Protein AF-A0A7L4RKX1-F1 (afdb_monomer_lite)

Radius of gyration: 16.9 Å; chains: 1; bounding box: 44×22×40 Å

Sequence (62 aa):
MADFDIASYVSRIEANRSVKDALMQSLKTRRPPYRISVTDLLNLKQAYFKRKYPEITPSLEK

Secondary structure (DSSP, 8-state):
-----HHHHHHT----HHHHHHHHHHHHSPPPPSPPPHHHHH-HHHHHHHHH-TT-PPP---

Foldseek 3Di:
DDPPDPCVVLVPPPDDPVVSVVVVVVVVPDQQDPDDDPVCVVPVPVVVCCRVCVVDDPDPDD

Structure (mmCIF, N/CA/C/O backbone):
data_AF-A0A7L4RKX1-F1
#
_entry.id   AF-A0A7L4RKX1-F1
#
loop_
_atom_site.group_PDB
_atom_site.id
_atom_site.type_symbol
_atom_site.label_atom_id
_atom_site.label_alt_id
_atom_site.label_comp_id
_atom_site.label_asym_id
_atom_site.label_entity_id
_atom_site.label_seq_id
_atom_site.pdbx_PDB_ins_code
_atom_site.Cartn_x
_atom_site.Cartn_y
_atom_site.Cartn_z
_atom_site.occupancy
_atom_site.B_iso_or_equiv
_atom_site.auth_seq_id
_atom_site.auth_comp_id
_atom_site.auth_asym_id
_atom_site.auth_atom_id
_atom_site.pdbx_PDB_model_num
ATOM 1 N N . MET A 1 1 ? 14.083 16.428 2.111 1.00 39.88 1 MET A N 1
ATOM 2 C CA . MET A 1 1 ? 14.245 14.994 1.791 1.00 39.88 1 MET A CA 1
ATOM 3 C C . MET A 1 1 ? 14.260 14.901 0.280 1.00 39.88 1 MET A C 1
ATOM 5 O O . MET A 1 1 ? 13.322 15.397 -0.321 1.00 39.88 1 MET A O 1
ATOM 9 N N . ALA A 1 2 ? 15.352 14.430 -0.322 1.00 52.66 2 ALA A N 1
ATOM 10 C CA . ALA A 1 2 ? 15.446 14.325 -1.775 1.00 52.66 2 ALA A CA 1
ATOM 11 C C . ALA A 1 2 ? 14.431 13.285 -2.267 1.00 52.66 2 ALA A C 1
ATOM 13 O O . ALA A 1 2 ? 14.419 12.165 -1.752 1.00 52.66 2 ALA A O 1
ATOM 14 N N . ASP A 1 3 ? 13.573 13.667 -3.214 1.00 64.88 3 ASP A N 1
ATOM 15 C CA . ASP A 1 3 ? 12.652 12.742 -3.870 1.00 64.88 3 ASP A CA 1
ATOM 16 C C . ASP A 1 3 ? 13.474 11.684 -4.607 1.00 64.88 3 ASP A C 1
ATOM 18 O O . ASP A 1 3 ? 14.120 11.942 -5.623 1.00 64.88 3 ASP A O 1
ATOM 22 N N . PHE A 1 4 ? 13.509 10.483 -4.038 1.00 66.56 4 PHE A N 1
ATOM 23 C CA . PHE A 1 4 ? 14.183 9.346 -4.637 1.00 66.56 4 PHE A CA 1
ATOM 24 C C . PHE A 1 4 ? 13.287 8.763 -5.733 1.00 66.56 4 PHE A C 1
ATOM 26 O O . PHE A 1 4 ? 12.402 7.949 -5.462 1.00 66.56 4 PHE A O 1
ATOM 33 N N . ASP A 1 5 ? 13.503 9.202 -6.974 1.00 67.88 5 ASP A N 1
ATOM 34 C CA . ASP A 1 5 ? 12.768 8.701 -8.134 1.00 67.88 5 ASP A CA 1
ATOM 35 C C . ASP A 1 5 ? 13.436 7.459 -8.742 1.00 67.88 5 ASP A C 1
ATOM 37 O O . ASP A 1 5 ? 14.352 7.536 -9.564 1.00 67.88 5 ASP A O 1
ATOM 41 N N . ILE A 1 6 ? 12.923 6.293 -8.354 1.00 71.38 6 ILE A N 1
ATOM 42 C CA . ILE A 1 6 ? 13.336 4.976 -8.859 1.00 71.38 6 ILE A CA 1
ATOM 43 C C . ILE A 1 6 ? 13.065 4.833 -10.365 1.00 71.38 6 ILE A C 1
ATOM 45 O O . ILE A 1 6 ? 13.787 4.098 -11.045 1.00 71.38 6 ILE A O 1
ATOM 49 N N . ALA A 1 7 ? 12.061 5.531 -10.912 1.00 69.62 7 ALA A N 1
ATOM 50 C CA . ALA A 1 7 ? 11.695 5.395 -12.320 1.00 69.62 7 ALA A CA 1
ATOM 51 C C . ALA A 1 7 ? 12.826 5.871 -13.242 1.00 69.62 7 ALA A C 1
ATOM 53 O O . ALA A 1 7 ? 13.123 5.212 -14.242 1.00 69.62 7 ALA A O 1
ATOM 54 N N . SER A 1 8 ? 13.514 6.954 -12.869 1.00 70.00 8 SER A N 1
ATOM 55 C CA . SER A 1 8 ? 14.675 7.466 -13.604 1.00 70.00 8 SER A CA 1
ATOM 56 C C . SER A 1 8 ? 15.801 6.427 -13.742 1.00 70.00 8 SER A C 1
ATOM 58 O O . SER A 1 8 ? 16.370 6.280 -14.826 1.00 70.00 8 SER A O 1
ATOM 60 N N . TYR A 1 9 ? 16.058 5.630 -12.701 1.00 67.00 9 TYR A N 1
ATOM 61 C CA . TYR A 1 9 ? 17.088 4.585 -12.697 1.00 67.00 9 TYR A CA 1
ATOM 62 C C . TYR A 1 9 ? 16.675 3.353 -13.497 1.00 67.00 9 TYR A C 1
ATOM 64 O O . TYR A 1 9 ? 17.447 2.854 -14.313 1.00 67.00 9 TYR A O 1
ATOM 72 N N . VAL A 1 10 ? 15.440 2.886 -13.310 1.00 67.69 10 VAL A N 1
ATOM 73 C CA . VAL A 1 10 ? 14.932 1.688 -13.996 1.00 67.69 10 VAL A CA 1
ATOM 74 C C . VAL A 1 10 ? 14.723 1.945 -15.491 1.00 67.69 10 VAL A C 1
ATOM 76 O O . VAL A 1 10 ? 14.898 1.038 -16.302 1.00 67.69 10 VAL A O 1
ATOM 79 N N . SER A 1 11 ? 14.431 3.188 -15.892 1.00 64.88 11 SER A N 1
ATOM 80 C CA . SER A 1 11 ? 14.266 3.557 -17.305 1.00 64.88 11 SER A CA 1
ATOM 81 C C . SER A 1 11 ? 15.516 3.302 -18.158 1.00 64.88 11 SER A C 1
ATOM 83 O O . SER A 1 11 ? 15.378 3.003 -19.350 1.00 64.88 11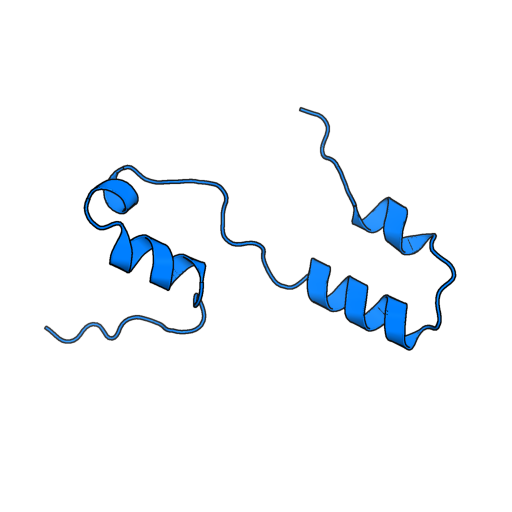 SER A O 1
ATOM 85 N N . ARG A 1 12 ? 16.700 3.386 -17.531 1.00 65.56 12 ARG A N 1
ATOM 86 C CA . ARG A 1 12 ? 18.028 3.203 -18.136 1.00 65.56 12 ARG A CA 1
ATOM 87 C C . ARG A 1 12 ? 18.500 1.750 -18.141 1.00 65.56 12 ARG A C 1
ATOM 89 O O . ARG A 1 12 ? 19.528 1.462 -18.740 1.00 65.56 12 ARG A O 1
ATOM 96 N N . ILE A 1 13 ? 17.782 0.842 -17.478 1.00 66.50 13 ILE A N 1
ATOM 97 C CA . ILE A 1 13 ? 18.099 -0.584 -17.517 1.00 66.50 13 ILE A CA 1
ATOM 98 C C . ILE A 1 13 ? 17.668 -1.111 -18.889 1.00 66.50 13 ILE A C 1
ATOM 100 O O . ILE A 1 13 ? 16.474 -1.196 -19.193 1.00 66.50 13 ILE A O 1
ATOM 104 N N . GLU A 1 14 ? 18.642 -1.456 -19.727 1.00 62.03 14 GLU A N 1
ATOM 105 C CA . GLU A 1 14 ? 18.417 -2.185 -20.975 1.00 62.03 14 GLU A CA 1
ATOM 106 C C . GLU A 1 14 ? 18.080 -3.645 -20.651 1.00 62.03 14 GLU A C 1
ATOM 108 O O . GLU A 1 14 ? 18.927 -4.531 -20.622 1.00 62.03 14 GLU A O 1
ATOM 113 N N . ALA A 1 15 ? 16.811 -3.885 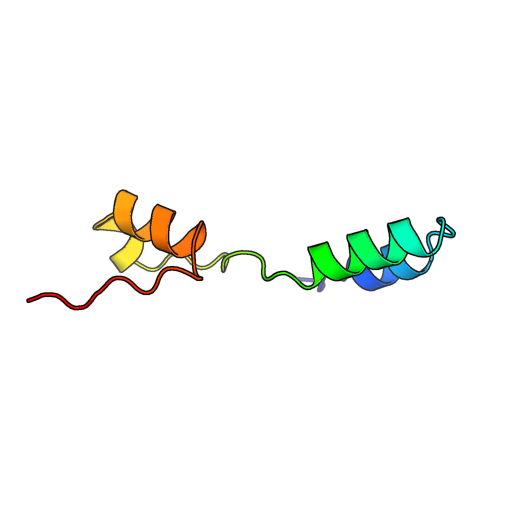-20.337 1.00 63.38 15 ALA A N 1
ATOM 114 C CA . ALA A 1 15 ? 16.232 -5.216 -20.215 1.00 63.38 15 ALA A CA 1
ATOM 115 C C . ALA A 1 15 ? 15.297 -5.488 -21.403 1.00 63.38 15 ALA A C 1
ATOM 117 O O . ALA A 1 15 ? 14.812 -4.558 -22.054 1.00 63.38 15 ALA A O 1
ATOM 118 N N . ASN A 1 16 ? 14.986 -6.766 -21.650 1.00 72.62 16 ASN A N 1
ATOM 119 C CA . ASN A 1 16 ? 13.928 -7.168 -22.581 1.00 72.62 16 ASN A CA 1
ATOM 120 C C . ASN A 1 16 ? 12.671 -6.313 -22.358 1.00 72.62 16 ASN A C 1
ATOM 122 O O . ASN A 1 16 ? 12.214 -6.175 -21.221 1.00 72.62 16 ASN A O 1
ATOM 126 N N . ARG A 1 17 ? 12.092 -5.765 -23.437 1.00 69.12 17 ARG A N 1
ATOM 127 C CA . ARG A 1 17 ? 10.954 -4.824 -23.391 1.00 69.12 17 ARG A CA 1
ATOM 128 C C . ARG A 1 17 ? 9.819 -5.302 -22.472 1.00 69.12 17 ARG A C 1
ATOM 130 O O . ARG A 1 17 ? 9.316 -4.527 -21.672 1.00 69.12 17 ARG A O 1
ATOM 137 N N . SER A 1 18 ? 9.518 -6.601 -22.498 1.00 73.75 18 SER A N 1
ATOM 138 C CA . SER A 1 18 ? 8.518 -7.228 -21.624 1.00 73.75 18 SER A CA 1
ATOM 139 C C . SER A 1 18 ? 8.838 -7.117 -20.127 1.00 73.75 18 SER A C 1
ATOM 141 O O . SER A 1 18 ? 7.932 -6.933 -19.320 1.00 73.75 18 SER A O 1
ATOM 143 N N . VAL A 1 19 ? 10.110 -7.235 -19.739 1.00 73.38 19 VAL A N 1
ATOM 144 C CA . VAL A 1 19 ? 10.551 -7.119 -18.339 1.00 73.38 19 VAL A CA 1
ATOM 145 C C . VAL A 1 19 ? 10.473 -5.663 -17.888 1.00 73.38 19 VAL A C 1
ATOM 147 O O . VAL A 1 19 ? 10.012 -5.380 -16.784 1.00 73.38 19 VAL A O 1
ATOM 150 N N . LYS A 1 20 ? 10.856 -4.729 -18.767 1.00 74.62 20 LYS A N 1
ATOM 151 C CA . LYS A 1 20 ? 10.732 -3.288 -18.517 1.00 74.62 20 LYS A CA 1
ATOM 152 C C . LYS A 1 20 ? 9.274 -2.875 -18.316 1.00 74.62 20 LYS A C 1
ATOM 154 O O . LYS A 1 20 ? 8.978 -2.153 -17.367 1.00 74.62 20 LYS A O 1
ATOM 159 N N . ASP A 1 21 ? 8.368 -3.367 -19.155 1.00 75.38 21 ASP A N 1
ATOM 160 C CA . ASP A 1 21 ? 6.943 -3.044 -19.065 1.00 75.38 21 ASP A CA 1
ATOM 161 C C . ASP A 1 21 ? 6.314 -3.613 -17.782 1.00 75.38 21 ASP A C 1
ATOM 163 O O . ASP A 1 21 ? 5.610 -2.887 -17.076 1.00 75.38 21 ASP A O 1
ATOM 167 N N . ALA A 1 22 ? 6.650 -4.853 -17.407 1.00 77.69 22 ALA A N 1
ATOM 168 C CA . ALA A 1 22 ? 6.202 -5.458 -16.150 1.00 77.69 22 ALA A CA 1
ATOM 169 C C . ALA A 1 22 ? 6.701 -4.680 -14.915 1.00 77.69 22 ALA A C 1
ATOM 171 O O . ALA A 1 22 ? 5.928 -4.402 -13.993 1.00 77.69 22 ALA A O 1
ATOM 172 N N . LEU A 1 23 ? 7.973 -4.264 -14.910 1.00 74.56 23 LEU A N 1
ATOM 173 C CA . LEU A 1 23 ? 8.540 -3.447 -13.833 1.00 74.56 23 LEU A CA 1
ATOM 174 C C . LEU A 1 23 ? 7.875 -2.069 -13.759 1.00 74.56 23 LEU A C 1
ATOM 176 O O . LEU A 1 23 ? 7.465 -1.645 -12.678 1.00 74.56 23 LEU A O 1
ATOM 180 N N . MET A 1 24 ? 7.698 -1.391 -14.893 1.00 77.06 24 MET A N 1
ATOM 181 C CA . MET A 1 24 ? 7.016 -0.095 -14.950 1.00 77.06 24 MET A CA 1
ATOM 182 C C . MET A 1 24 ? 5.558 -0.190 -14.490 1.00 77.06 24 MET A C 1
ATOM 184 O O . MET A 1 24 ? 5.069 0.717 -13.815 1.00 77.06 24 MET A O 1
ATOM 188 N N . GLN A 1 25 ? 4.864 -1.284 -14.806 1.00 76.81 25 GLN A N 1
ATOM 189 C CA . GLN A 1 25 ? 3.506 -1.534 -14.327 1.00 76.81 25 GLN A CA 1
ATOM 190 C C . GLN A 1 25 ? 3.479 -1.746 -12.807 1.00 76.81 25 GLN A C 1
ATOM 192 O O . GLN A 1 25 ? 2.653 -1.136 -12.130 1.00 76.81 25 GLN A O 1
ATOM 197 N N . SER A 1 26 ? 4.430 -2.512 -12.262 1.00 70.06 26 SER A N 1
ATOM 198 C CA . SER A 1 26 ? 4.564 -2.746 -10.815 1.00 70.06 26 SER A CA 1
ATOM 199 C C . SER A 1 26 ? 4.935 -1.483 -10.016 1.00 70.06 26 SER A C 1
ATOM 201 O O . SER A 1 26 ? 4.512 -1.308 -8.874 1.00 70.06 26 SER A O 1
ATOM 203 N N . LEU A 1 27 ? 5.688 -0.561 -10.626 1.00 70.12 27 LEU A N 1
ATOM 204 C CA . LEU A 1 27 ? 6.006 0.743 -10.038 1.00 70.12 27 LEU A CA 1
ATOM 205 C C . LEU A 1 27 ? 4.803 1.696 -10.072 1.00 70.12 27 LEU A C 1
ATOM 207 O O . LEU A 1 27 ? 4.644 2.508 -9.163 1.00 70.12 27 LEU A O 1
ATOM 211 N N . LYS A 1 28 ? 3.950 1.596 -11.101 1.00 69.31 28 LYS A N 1
ATOM 212 C CA . LYS A 1 28 ? 2.705 2.374 -11.207 1.00 69.31 28 LYS A CA 1
ATOM 213 C C . LYS A 1 28 ? 1.611 1.872 -10.267 1.00 69.31 28 LYS A C 1
ATOM 215 O O . LYS A 1 28 ? 0.800 2.682 -9.815 1.00 69.31 28 LYS A O 1
ATOM 220 N N . THR A 1 29 ? 1.558 0.570 -9.971 1.00 66.06 29 THR A N 1
ATOM 221 C CA . THR A 1 29 ? 0.615 0.034 -8.983 1.00 66.06 29 THR A CA 1
ATOM 222 C C . THR A 1 29 ? 0.919 0.645 -7.619 1.00 66.06 29 THR A C 1
ATOM 224 O O . THR A 1 29 ? 1.989 0.445 -7.047 1.00 66.06 29 THR A O 1
ATOM 227 N N . ARG A 1 30 ? -0.020 1.474 -7.151 1.00 59.59 30 ARG A N 1
ATOM 228 C CA . ARG A 1 30 ? 0.110 2.332 -5.971 1.00 59.59 30 ARG A CA 1
ATOM 229 C C . ARG A 1 30 ? 0.670 1.556 -4.783 1.00 59.59 30 ARG A C 1
ATOM 231 O O . ARG A 1 30 ? 0.048 0.615 -4.298 1.00 59.59 30 ARG A O 1
ATOM 238 N N . ARG A 1 31 ? 1.801 2.020 -4.247 1.00 65.56 31 ARG A N 1
ATOM 239 C CA . ARG A 1 31 ? 2.206 1.642 -2.891 1.00 65.56 31 ARG A CA 1
ATOM 240 C C . ARG A 1 31 ? 1.124 2.112 -1.914 1.00 65.56 31 ARG A C 1
ATOM 242 O O . ARG A 1 31 ? 0.638 3.238 -2.067 1.00 65.56 31 ARG A O 1
ATOM 249 N N . PRO A 1 32 ? 0.742 1.293 -0.920 1.00 65.31 32 PRO A N 1
ATOM 250 C CA . PRO A 1 32 ? -0.157 1.755 0.122 1.00 65.31 32 PRO A CA 1
ATOM 251 C C . PRO A 1 32 ? 0.449 2.994 0.797 1.00 65.31 32 PRO A C 1
ATOM 253 O O . PRO A 1 32 ? 1.669 3.061 0.981 1.00 65.31 32 PRO A O 1
ATOM 256 N N . PRO A 1 33 ? -0.373 4.000 1.131 1.00 67.94 33 PRO A N 1
ATOM 257 C CA . PRO A 1 33 ? 0.120 5.248 1.689 1.00 67.94 33 PRO A CA 1
ATOM 258 C C . PRO A 1 33 ? 0.918 4.991 2.974 1.00 67.94 33 PRO A C 1
ATOM 260 O O . PRO A 1 33 ? 0.460 4.298 3.879 1.00 67.94 33 PRO A O 1
ATOM 263 N N . TYR A 1 34 ? 2.103 5.602 3.074 1.00 68.12 34 TYR A N 1
ATOM 264 C CA . TYR A 1 34 ? 2.975 5.524 4.257 1.00 68.12 34 TYR A CA 1
ATOM 265 C C . TYR A 1 34 ? 2.427 6.288 5.477 1.00 68.12 34 TYR A C 1
ATOM 267 O O . TYR A 1 34 ? 3.038 6.278 6.542 1.00 68.12 34 TYR A O 1
ATOM 275 N N . ARG A 1 35 ? 1.280 6.964 5.345 1.00 78.00 35 ARG A N 1
ATOM 276 C CA . ARG A 1 35 ? 0.647 7.710 6.437 1.00 78.00 35 ARG A CA 1
ATOM 277 C C . ARG A 1 35 ? -0.217 6.777 7.277 1.00 78.00 35 ARG A C 1
ATOM 279 O O . ARG A 1 35 ? -1.149 6.170 6.764 1.00 78.00 35 ARG A O 1
ATOM 286 N N . ILE A 1 36 ? 0.099 6.682 8.566 1.00 80.25 36 ILE A N 1
ATOM 287 C CA . ILE A 1 36 ? -0.724 6.027 9.588 1.00 80.25 36 ILE A CA 1
ATOM 288 C C . ILE A 1 36 ? -1.553 7.115 10.268 1.00 80.25 36 ILE A C 1
ATOM 290 O O . ILE A 1 36 ? -0.983 8.050 10.829 1.00 80.25 36 ILE A O 1
ATOM 294 N N . SER A 1 37 ? -2.882 7.033 10.178 1.00 80.75 37 SER A N 1
ATOM 295 C CA . SER A 1 37 ? -3.765 7.918 10.943 1.00 80.75 37 SER A CA 1
ATOM 296 C C . SER A 1 37 ? -3.912 7.413 12.379 1.00 80.75 37 SER A C 1
ATOM 298 O O . SER A 1 37 ? -3.734 6.232 12.663 1.00 80.75 37 SER A O 1
ATOM 300 N N . VAL A 1 38 ? -4.317 8.290 13.298 1.00 85.12 38 VAL A N 1
ATOM 301 C CA . VAL A 1 38 ? -4.656 7.879 14.674 1.00 85.12 38 VAL A CA 1
ATOM 302 C C . VAL A 1 38 ? -5.795 6.848 14.676 1.00 85.12 38 VAL A C 1
ATOM 304 O O . VAL A 1 38 ? -5.800 5.925 15.482 1.00 85.12 38 VAL A O 1
ATOM 307 N N . THR A 1 39 ? -6.726 6.943 13.722 1.00 83.94 39 THR A N 1
ATOM 308 C CA . THR A 1 39 ? -7.818 5.973 13.557 1.00 83.94 39 THR A CA 1
ATOM 309 C C . THR A 1 39 ? -7.337 4.583 13.141 1.00 83.94 39 THR A C 1
ATOM 311 O O . THR A 1 39 ? -7.955 3.597 13.539 1.00 83.94 39 THR A O 1
ATOM 314 N N . ASP A 1 40 ? -6.220 4.476 12.411 1.00 81.94 40 ASP A N 1
ATOM 315 C CA . ASP A 1 40 ? -5.625 3.183 12.050 1.00 81.94 40 ASP A CA 1
ATOM 316 C C . ASP A 1 40 ? -5.107 2.429 13.291 1.00 81.94 40 ASP A C 1
ATOM 318 O O . ASP A 1 40 ? -5.075 1.198 13.298 1.00 81.94 40 ASP A O 1
ATOM 322 N N . LEU A 1 41 ? -4.734 3.154 14.354 1.00 86.12 41 LEU A N 1
ATOM 323 C CA . LEU A 1 41 ? -4.243 2.571 15.609 1.00 86.12 41 LEU A CA 1
ATOM 324 C C . LEU A 1 41 ? -5.368 1.964 16.455 1.00 86.12 41 LEU A C 1
ATOM 326 O O . LEU A 1 41 ? -5.129 1.022 17.204 1.00 86.12 41 LEU A O 1
ATOM 330 N N . LEU A 1 42 ? -6.593 2.479 16.319 1.00 89.25 42 LEU A N 1
ATOM 331 C CA . LEU A 1 42 ? -7.761 1.963 17.035 1.00 89.25 42 LEU A CA 1
ATOM 332 C C . LEU A 1 42 ? -8.207 0.598 16.498 1.00 89.25 42 LEU A C 1
ATOM 334 O O . LEU A 1 42 ? -8.752 -0.207 17.249 1.00 89.25 42 LEU A O 1
ATOM 338 N N . ASN A 1 43 ? -7.984 0.321 15.206 1.00 85.62 43 ASN A N 1
ATOM 339 C CA . ASN A 1 43 ? -8.375 -0.944 14.587 1.00 85.62 43 ASN A CA 1
ATOM 340 C C . ASN A 1 43 ? -7.332 -1.437 13.571 1.00 85.62 43 ASN A C 1
ATOM 342 O O . ASN A 1 43 ? -7.499 -1.333 12.351 1.00 85.62 43 ASN A O 1
ATOM 346 N N . LEU A 1 44 ? -6.259 -2.030 14.105 1.00 85.44 44 LEU A N 1
ATOM 347 C CA . LEU A 1 44 ? -5.105 -2.524 13.344 1.00 85.44 44 LEU A CA 1
ATOM 348 C C . LEU A 1 44 ? -5.494 -3.496 12.225 1.00 85.44 44 LEU A C 1
ATOM 350 O O . LEU A 1 44 ? -4.954 -3.427 11.120 1.00 85.44 44 LEU A O 1
ATOM 354 N N . LYS A 1 45 ? -6.454 -4.393 12.491 1.00 86.69 45 LYS A N 1
ATOM 355 C CA . LYS A 1 45 ? -6.910 -5.388 11.513 1.00 86.69 45 LYS A CA 1
ATOM 356 C C . LYS A 1 45 ? -7.556 -4.691 10.319 1.00 86.69 45 LYS A C 1
ATOM 358 O O . LYS A 1 45 ? -7.157 -4.926 9.181 1.00 86.69 45 LYS A O 1
ATOM 363 N N . GLN A 1 46 ? -8.509 -3.797 10.566 1.00 84.19 46 GLN A N 1
ATOM 364 C CA . GLN A 1 46 ? -9.196 -3.074 9.498 1.00 84.19 46 GLN A CA 1
ATOM 365 C C . GLN A 1 46 ? -8.234 -2.179 8.701 1.00 84.19 46 GLN A C 1
ATOM 367 O O . GLN A 1 46 ? -8.302 -2.155 7.471 1.00 84.19 46 GLN A O 1
ATOM 372 N N . ALA A 1 47 ? -7.308 -1.495 9.380 1.00 85.25 47 ALA A N 1
ATOM 373 C CA . ALA A 1 47 ? -6.283 -0.671 8.741 1.00 85.25 47 ALA A CA 1
ATOM 374 C C . ALA A 1 47 ? -5.357 -1.498 7.831 1.00 85.25 47 ALA A C 1
ATOM 376 O O . ALA A 1 47 ? -5.076 -1.100 6.697 1.00 85.25 47 ALA A O 1
ATOM 377 N N . TYR A 1 48 ? -4.934 -2.683 8.285 1.00 85.50 48 TYR A N 1
ATOM 378 C CA . TYR A 1 48 ? -4.133 -3.611 7.485 1.00 85.50 48 TYR A CA 1
ATOM 379 C C . TYR A 1 48 ? -4.867 -4.055 6.215 1.00 85.50 48 TYR A C 1
ATOM 381 O O . TYR A 1 48 ? -4.315 -3.957 5.117 1.00 85.50 48 TYR A O 1
ATOM 389 N N . PHE A 1 49 ? -6.121 -4.501 6.340 1.00 84.38 49 PHE A N 1
ATOM 390 C CA . PHE A 1 49 ? -6.899 -4.968 5.189 1.00 84.38 49 PHE A CA 1
ATOM 391 C C . PHE A 1 49 ? -7.179 -3.844 4.184 1.00 84.38 49 PHE A C 1
ATOM 393 O O . PHE A 1 49 ? -7.018 -4.072 2.987 1.00 84.38 49 PHE A O 1
ATOM 400 N N . LYS A 1 50 ? -7.475 -2.620 4.646 1.00 81.44 50 LYS A N 1
ATOM 401 C CA . LYS A 1 50 ? -7.626 -1.440 3.773 1.00 81.44 50 LYS A CA 1
ATOM 402 C C . LYS A 1 50 ? -6.359 -1.122 2.972 1.00 81.44 50 LYS A C 1
ATOM 404 O O . LYS A 1 50 ? -6.453 -0.700 1.824 1.00 81.44 50 LYS A O 1
ATOM 409 N N . ARG A 1 51 ? -5.171 -1.318 3.557 1.00 80.00 51 ARG A N 1
ATOM 410 C CA . ARG A 1 51 ? -3.886 -1.090 2.867 1.00 80.00 51 ARG A CA 1
ATOM 411 C C . ARG A 1 51 ? -3.533 -2.198 1.889 1.00 80.00 51 ARG A C 1
ATOM 413 O O . ARG A 1 51 ? -2.972 -1.917 0.837 1.00 80.00 51 ARG A O 1
ATOM 420 N N . LYS A 1 52 ? -3.812 -3.448 2.260 1.00 83.00 52 LYS A N 1
ATOM 421 C CA . LYS A 1 52 ? -3.463 -4.616 1.449 1.00 83.00 52 LYS A CA 1
ATOM 422 C C . LYS A 1 52 ? -4.414 -4.811 0.270 1.00 83.00 52 LYS A C 1
ATOM 424 O O . LYS A 1 52 ? -3.972 -5.258 -0.781 1.00 83.00 52 LYS A O 1
ATOM 429 N N . TYR A 1 53 ? -5.687 -4.458 0.442 1.00 80.25 53 TYR A N 1
ATOM 430 C CA . TYR A 1 53 ? -6.730 -4.652 -0.562 1.00 80.25 53 TYR A CA 1
ATOM 431 C C . TYR A 1 53 ? -7.577 -3.382 -0.735 1.00 80.25 53 TYR A C 1
ATOM 433 O O . TYR A 1 53 ? -8.747 -3.366 -0.357 1.00 80.25 53 TYR A O 1
ATOM 441 N N . PRO A 1 54 ? -7.008 -2.307 -1.309 1.00 70.88 54 PRO A N 1
ATOM 442 C CA . PRO 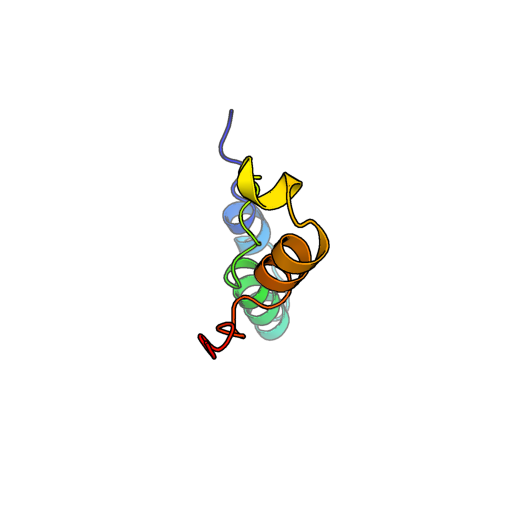A 1 54 ? -7.746 -1.065 -1.547 1.00 70.88 54 PRO A CA 1
ATOM 443 C C . PRO A 1 54 ? -8.887 -1.229 -2.567 1.00 70.88 54 PRO A C 1
ATOM 445 O O . PRO A 1 54 ? -9.806 -0.419 -2.579 1.00 70.88 54 PRO A O 1
ATOM 448 N N . GLU A 1 55 ? -8.836 -2.281 -3.391 1.00 75.00 55 GLU A N 1
ATOM 449 C CA . GLU A 1 55 ? -9.884 -2.681 -4.343 1.00 75.00 55 GLU A CA 1
ATOM 450 C C . GLU A 1 55 ? -11.191 -3.082 -3.633 1.00 75.00 55 GLU A C 1
ATOM 452 O O . GLU A 1 55 ? -12.284 -2.958 -4.184 1.00 75.00 55 GLU A O 1
ATOM 457 N N . ILE A 1 56 ? -11.085 -3.585 -2.397 1.00 69.44 56 ILE A N 1
ATOM 458 C CA . ILE A 1 56 ? -12.224 -4.068 -1.622 1.00 69.44 56 ILE A CA 1
ATOM 459 C C . ILE A 1 56 ? -12.798 -2.873 -0.865 1.00 69.44 56 ILE A C 1
ATOM 461 O O . ILE A 1 56 ? -12.324 -2.505 0.212 1.00 69.44 56 ILE A O 1
ATOM 465 N N . THR A 1 57 ? -13.829 -2.253 -1.436 1.00 61.16 57 THR A N 1
ATOM 466 C CA . THR A 1 57 ? -14.644 -1.284 -0.701 1.00 61.16 57 THR A CA 1
ATOM 467 C C . THR A 1 57 ? -15.386 -2.039 0.404 1.00 61.16 57 THR A C 1
ATOM 469 O O . THR A 1 57 ? -16.151 -2.954 0.099 1.00 61.16 57 THR A O 1
ATOM 472 N N . PRO A 1 58 ? -15.138 -1.743 1.697 1.00 62.28 58 PRO A N 1
ATOM 473 C CA . PRO A 1 58 ? -15.904 -2.384 2.756 1.00 62.28 58 PRO A CA 1
ATOM 474 C C . PRO A 1 58 ? -17.372 -2.015 2.542 1.00 62.28 58 PRO A C 1
ATOM 476 O O . PRO A 1 58 ? -17.688 -0.825 2.440 1.00 62.28 58 PRO A O 1
ATOM 479 N N . SER A 1 59 ? -18.247 -3.018 2.420 1.00 61.56 59 SER A N 1
ATOM 480 C CA . SER A 1 59 ? -19.677 -2.762 2.303 1.00 61.56 59 SER A CA 1
ATOM 481 C C . SER A 1 59 ? -20.124 -2.008 3.553 1.00 61.56 59 SER A C 1
ATOM 483 O O . SER A 1 59 ? -19.839 -2.401 4.685 1.00 61.56 59 SER A O 1
ATOM 485 N N . LEU A 1 60 ? -20.778 -0.868 3.344 1.00 59.56 60 LEU A N 1
ATOM 486 C CA . LEU A 1 60 ? -21.501 -0.156 4.392 1.00 59.56 60 LEU A CA 1
ATOM 487 C C . LEU A 1 60 ? -22.795 -0.930 4.667 1.00 59.56 60 LEU A C 1
ATOM 489 O O . LEU A 1 60 ? -23.881 -0.457 4.342 1.00 59.56 60 LEU A O 1
ATOM 493 N N . GLU A 1 61 ? -22.690 -2.145 5.195 1.00 54.66 61 GLU A N 1
ATOM 494 C CA . GLU A 1 61 ? -23.847 -2.797 5.800 1.00 54.66 61 GLU A CA 1
ATOM 495 C C . GLU A 1 61 ? -23.946 -2.346 7.260 1.00 54.66 61 GLU A C 1
ATOM 497 O O . GLU A 1 61 ? -22.966 -2.379 8.006 1.00 54.66 61 GLU A O 1
ATOM 502 N N . LYS A 1 62 ? -25.123 -1.791 7.567 1.00 43.88 62 LYS A N 1
ATOM 503 C CA . LYS A 1 62 ? -25.529 -1.156 8.826 1.00 43.88 62 LYS A CA 1
ATOM 504 C C . LYS A 1 62 ? -25.474 -2.101 10.016 1.00 43.88 62 LYS A C 1
ATOM 506 O O . LYS A 1 62 ? -25.920 -3.257 9.858 1.00 43.88 62 LYS A O 1
#

pLDDT: mean 71.8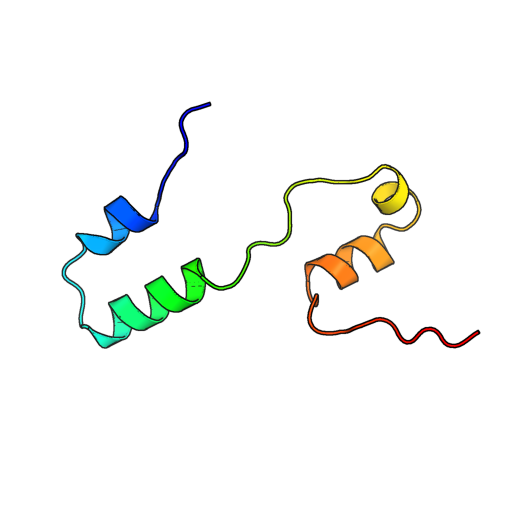1, std 10.28, range [39.88, 89.25]

=== Feature glossary ===
The record interleaves many kinds of information about one protein. Here is each kind framed as the question it answers.

Q: What known structures does this most resemble?
A: Structural nearest neighbors (via Foldseek easy-search vs the PDB). Reported per hit: target PDB id, E-value, and alignment TM-score. A TM-score above ~0.5 is the conventional threshold for 'same fold'.

Q: Where is each backbone atom in 3D?
A: The mmCIF table is the protein's shape written out atom by atom. For each backbone N, Cα, C, and carbonyl O, it records an (x, y, z) coordinate triple in Å plus the residue type, chain letter, and residue number.

Q: What are the backbone torsion angles?
A: The φ/ψ torsion pair specifies the backbone conformation at each residue. φ rotates about the N–Cα bond, ψ about the Cα–C bond. Steric clashes forbid most of the (φ, ψ) plane — the allowed regions (α-helix basin, β-sheet basin, left-handed helix) are the Ramachandran-allowed regions.

Q: Which residues are buried vs exposed?
A: Solvent-accessible surface area (SASA) is the area in Å² traced out by the centre of a 1.4 Å probe sphere (a water molecule) rolled over the protein's van der Waals surface (Shrake–Rupley / Lee–Richards construction). Buried residues have near-zero SASA; fully exposed residues can exceed 200 Å². The total SASA scales roughly with the number of surface residues.

Q: How confident is the AlphaFold model at each residue?
A: pLDDT is the predicted lDDT-Cα score: AlphaFold's confidence that the local environment of each residue (all inter-atomic distances within 15 Å) is correctly placed. It is a per-residue number between 0 and 100, with higher meaning more reliable.

Q: What does the local fold look like, residue by residue?
A: 3Di is Foldseek's structural alphabet. Each residue is assigned one of twenty discrete states based on how its Cα sits relative to its spatial (not sequential) neighbors. Aligning 3Di strings finds structural homologs roughly as well as full 3D superposition, but orders of magnitude faster.

Q: How big and how compact is the whole molecule?
A: Radius of gyration (Rg) is the root-mean-square distance of Cα atoms from their centroid — a single number for overall size and compactness. A globular domain of N residues has Rg ≈ 2.2·N^0.38 Å; an extended or disordered chain has a much larger Rg. The Cα contact count is the number of residue pairs whose Cα atoms are within 8 Å and are more than four positions apart in sequence — a standard proxy for tertiary packing density. The bounding box is the smallest axis-aligned box enclosing all Cα atoms.

Q: Wh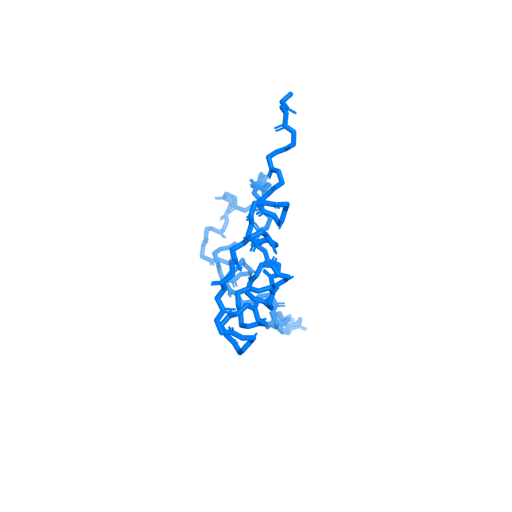ich residues are in helices, strands, or loops?
A: DSSP 8-state secondary structure assigns each residue one of H (α-helix), G (3₁₀-helix), I (π-helix), E (extended β-strand), B (isolated β-bridge), T (hydrogen-bonded turn), S (bend), or '-' (coil). The assignment is computed from backbone hydrogen-bond geometry via the Kabsch–Sander algorithm.

Q: How mobile is each atom in the crystal?
A: Crystallographic B-factors measure how much each atom's electron density is smeared out, in Å². They rise in mobile loops and surface residues and fall in the buried interior. In AlphaFold models this column is repurposed to hold pLDDT instead.

Q: What if only a Cα trace is available?
A: P-SEA three-state annotation labels each residue as helix, strand, or coil based purely on the geometry of the Cα trace. It serves as a fallback when the full backbone (and thus DSSP) is unavailable.

Q: What family and function is it annotated with?
A: Database cross-references. InterPro integrates a dozen domain/family signature databases into unified entries with residue-range hits. GO terms attach function/process/location labels with evidence codes. CATH codes position the fold in a four-level structural taxonomy. Organism is the NCBI-taxonomy species name.

Q: Are the domains correctly placed relative to each other?
A: Predicted Aligned Error (PAE) is an AlphaFold confidence matrix: entry (i, j) is the expected error in the position of residue j, in ångströms, when the prediction is superimposed on the true structure at residue i. Low PAE within a block of residues means that block is internally rigid and well-predicted; high PAE between two blocks means their relative placement is uncertain even if each block individually is confident.

Q: What do the diagnostic plots show?
A: Three diagnostic plots accompany the record. The Cα contact map visualizes the tertiary structure as a 2D adjacency matrix (8 Å cutoff, sequence-local contacts suppressed). The Ramachandran plot shows the distribution of backbone (φ, ψ) torsions, with points in the α and β basins reflecting secondary structure content. The PAE plot shows AlphaFold's inter-residue confidence as a color matrix.

Q: What is the amino-acid chain?
A: Primary structure: the covalent order of the twenty standard amino acids along the backbone. Two proteins with the same 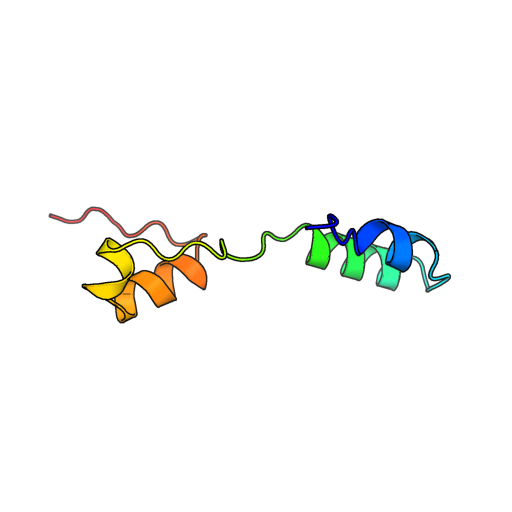sequence will (almost always) fold to the same structure; two with 30% identity often share a fold but not the details.

Q: What do the rendered images show?
A: The six renders are orthographic views along the three Cartesian axes in both directions. Representation (cartoon, sticks, or surface) and color scheme (sequence-rainbow or by-chain) vary across proteins so the training set covers all the common visualization conventions.